Protein AF-A0A1G3J3Y5-F1 (afdb_monomer)

Structure (mmCIF, N/CA/C/O backbone):
data_AF-A0A1G3J3Y5-F1
#
_entry.id   AF-A0A1G3J3Y5-F1
#
loop_
_atom_site.group_PDB
_atom_site.id
_atom_site.type_symbol
_atom_site.label_atom_id
_atom_site.label_alt_id
_atom_site.label_comp_id
_atom_site.label_asym_id
_atom_site.label_entity_id
_atom_site.label_seq_id
_atom_site.pdbx_PDB_ins_code
_atom_site.Cartn_x
_atom_site.Cartn_y
_atom_site.Cartn_z
_atom_site.occupancy
_atom_site.B_iso_or_equiv
_atom_site.auth_seq_id
_atom_site.auth_comp_id
_atom_site.auth_asym_id
_atom_site.auth_atom_id
_atom_site.pdbx_PDB_model_num
ATOM 1 N N . MET A 1 1 ? -6.878 7.968 17.829 1.00 61.81 1 MET A N 1
ATOM 2 C CA . MET A 1 1 ? -7.791 7.480 16.774 1.00 61.81 1 MET A CA 1
ATOM 3 C C . MET A 1 1 ? -8.582 6.326 17.364 1.00 61.81 1 MET A C 1
ATOM 5 O O . MET A 1 1 ? -8.207 5.184 17.159 1.00 61.81 1 MET A O 1
ATOM 9 N N . ASN A 1 2 ? -9.610 6.614 18.164 1.00 73.19 2 ASN A N 1
ATOM 10 C CA . ASN A 1 2 ? -10.379 5.553 18.830 1.00 73.19 2 ASN A CA 1
ATOM 11 C C . ASN A 1 2 ? -11.730 5.304 18.138 1.00 73.19 2 ASN A C 1
ATOM 13 O O . ASN A 1 2 ? -12.396 4.326 18.451 1.00 73.19 2 ASN A O 1
ATOM 17 N N . ASP A 1 3 ? -12.086 6.148 17.163 1.00 90.44 3 ASP A N 1
ATOM 18 C CA . ASP A 1 3 ? -13.370 6.104 16.452 1.00 90.44 3 ASP A CA 1
ATOM 19 C C . ASP A 1 3 ? -13.271 5.448 15.062 1.00 90.44 3 ASP A C 1
ATOM 21 O O . ASP A 1 3 ? -14.276 5.290 14.375 1.00 90.44 3 ASP A O 1
ATOM 25 N N . ILE A 1 4 ? -12.062 5.069 14.626 1.00 92.31 4 ILE A N 1
ATOM 26 C CA . ILE A 1 4 ? -11.821 4.421 13.329 1.00 92.31 4 ILE A CA 1
ATOM 27 C C . ILE A 1 4 ? -11.486 2.955 13.578 1.00 92.31 4 ILE A C 1
ATOM 29 O O . ILE A 1 4 ? -10.447 2.643 14.156 1.00 92.31 4 ILE A O 1
ATOM 33 N N . ALA A 1 5 ? -12.363 2.062 13.121 1.00 92.25 5 ALA A N 1
ATOM 34 C CA . ALA A 1 5 ? -12.176 0.622 13.277 1.00 92.25 5 ALA A CA 1
ATOM 35 C C . ALA A 1 5 ? -11.062 0.075 12.369 1.00 92.25 5 ALA A C 1
ATOM 37 O O . ALA A 1 5 ? -10.286 -0.776 12.798 1.00 92.25 5 ALA A O 1
ATOM 38 N N . PHE A 1 6 ? -10.994 0.549 11.121 1.00 93.12 6 PHE A N 1
ATOM 39 C CA . PHE A 1 6 ? -9.955 0.199 10.153 1.00 93.12 6 PHE A CA 1
ATOM 40 C C . PHE A 1 6 ? -9.959 1.161 8.954 1.00 93.12 6 PHE A C 1
ATOM 42 O O . PHE A 1 6 ? -10.896 1.939 8.771 1.00 93.12 6 PHE A O 1
ATOM 49 N N . VAL A 1 7 ? -8.919 1.073 8.125 1.00 93.00 7 VAL A N 1
ATOM 50 C CA . VAL A 1 7 ? -8.760 1.798 6.856 1.00 93.00 7 VAL A CA 1
ATOM 51 C C . VAL A 1 7 ? -8.663 0.803 5.697 1.00 93.00 7 VAL A C 1
ATOM 53 O O . VAL A 1 7 ? -8.140 -0.298 5.857 1.00 93.00 7 VAL A O 1
ATOM 56 N N . VAL A 1 8 ? -9.160 1.180 4.520 1.00 92.25 8 VAL A N 1
ATOM 57 C CA . VAL A 1 8 ? -8.970 0.412 3.281 1.00 92.25 8 VAL A CA 1
ATOM 58 C C . VAL A 1 8 ? -8.328 1.318 2.238 1.00 92.25 8 VAL A C 1
ATOM 60 O O . VAL A 1 8 ? -8.864 2.382 1.938 1.00 92.25 8 VAL A O 1
ATOM 63 N N . LEU A 1 9 ? -7.194 0.891 1.692 1.00 92.94 9 LEU A N 1
ATOM 64 C CA . LEU A 1 9 ? -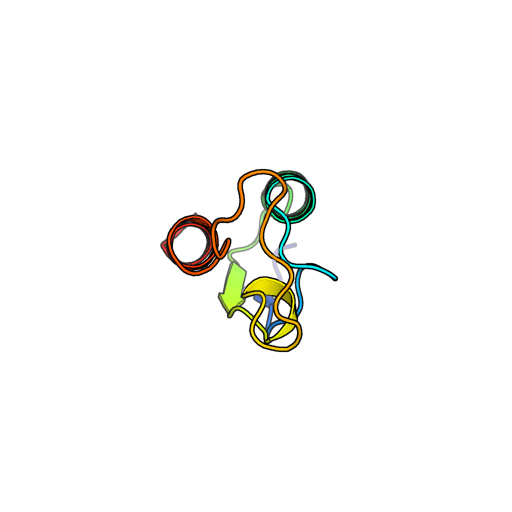6.505 1.524 0.574 1.00 92.94 9 LEU A CA 1
ATOM 65 C C . LEU A 1 9 ? -6.792 0.694 -0.682 1.00 92.94 9 LEU A C 1
ATOM 67 O O . LEU A 1 9 ? -6.594 -0.518 -0.675 1.00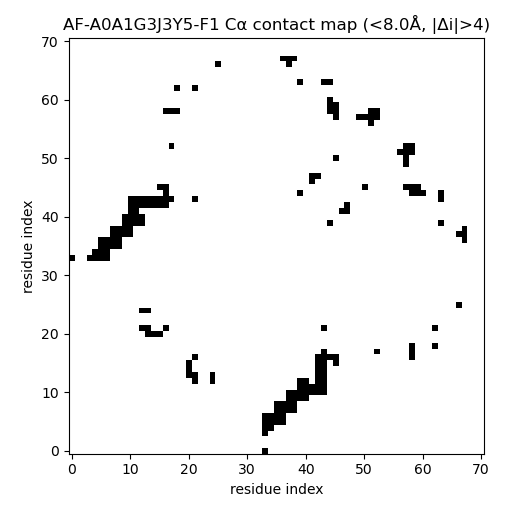 92.94 9 LEU A O 1
ATOM 71 N N . THR A 1 10 ? -7.328 1.321 -1.728 1.00 92.19 10 THR A N 1
ATOM 72 C CA . THR A 1 10 ? -8.051 0.615 -2.810 1.00 92.19 10 THR A CA 1
ATOM 73 C C . THR A 1 10 ? -7.327 0.587 -4.157 1.00 92.19 10 THR A C 1
ATOM 75 O O . THR A 1 10 ? -7.963 0.364 -5.182 1.00 92.19 10 THR A O 1
ATOM 78 N N . GLY A 1 11 ? -6.009 0.755 -4.151 1.00 88.81 11 GLY A N 1
ATOM 79 C CA . GLY A 1 11 ? -5.167 0.699 -5.344 1.00 88.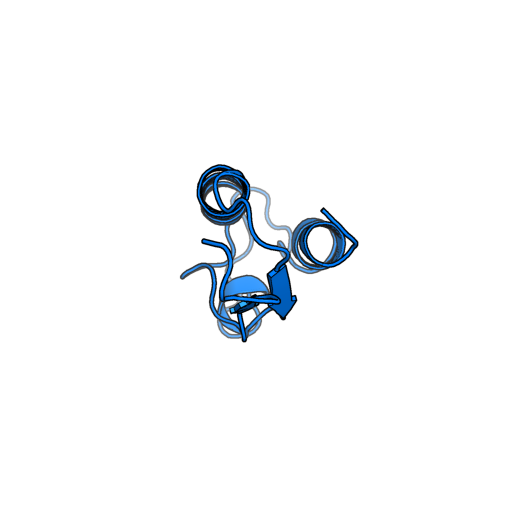81 11 GLY A CA 1
ATOM 80 C C . GLY A 1 11 ? -4.360 1.968 -5.550 1.00 88.81 11 GLY A C 1
ATOM 81 O O . GLY A 1 11 ? -4.570 2.957 -4.848 1.00 88.81 11 GLY A O 1
ATOM 82 N N . ASP A 1 12 ? -3.435 1.884 -6.501 1.00 90.31 12 ASP A N 1
ATOM 83 C CA . ASP A 1 12 ? -2.511 2.934 -6.932 1.00 90.31 12 ASP A CA 1
ATOM 84 C C . ASP A 1 12 ? -1.833 3.623 -5.741 1.00 90.31 12 ASP A C 1
ATOM 86 O O . ASP A 1 12 ? -1.898 4.833 -5.531 1.00 90.31 12 ASP A O 1
ATOM 90 N N . ILE A 1 13 ? -1.203 2.790 -4.913 1.00 90.56 13 ILE A N 1
ATOM 91 C CA . ILE A 1 13 ? -0.400 3.204 -3.758 1.00 90.56 13 ILE A CA 1
ATOM 92 C C . ILE A 1 13 ? 0.899 3.883 -4.211 1.00 90.56 13 ILE A C 1
ATOM 94 O O . ILE A 1 13 ? 1.449 4.734 -3.511 1.00 90.56 13 ILE A O 1
ATOM 98 N N . THR A 1 14 ? 1.388 3.485 -5.377 1.00 87.19 14 THR A N 1
ATOM 99 C CA . THR A 1 14 ? 2.603 3.952 -6.040 1.00 87.19 14 THR A CA 1
ATOM 100 C C . THR A 1 14 ? 2.270 4.427 -7.452 1.00 87.19 14 THR A C 1
ATOM 102 O O . THR A 1 14 ? 1.256 4.018 -8.015 1.00 87.19 14 THR A O 1
ATOM 105 N N . GLU A 1 15 ? 3.116 5.283 -8.029 1.00 87.50 15 GLU A N 1
ATOM 106 C CA . GLU A 1 15 ? 2.918 5.784 -9.396 1.00 87.50 15 GLU A CA 1
ATOM 107 C C . GLU A 1 15 ? 3.442 4.796 -10.444 1.00 87.50 15 GLU A C 1
ATOM 109 O O . GLU A 1 15 ? 2.807 4.605 -11.479 1.00 87.50 15 GLU A O 1
ATOM 114 N N . LEU A 1 16 ? 4.589 4.158 -10.187 1.00 83.38 16 LEU A N 1
ATOM 115 C CA . LEU A 1 16 ? 5.258 3.286 -11.157 1.00 83.38 16 LEU A CA 1
ATOM 116 C C . LEU A 1 16 ? 5.396 1.834 -10.680 1.00 83.38 16 LEU A C 1
ATOM 118 O O . LEU A 1 16 ? 5.870 0.985 -11.434 1.00 83.38 16 LEU A O 1
ATOM 122 N N . GLY A 1 17 ? 5.029 1.522 -9.435 1.00 78.38 17 GLY A N 1
ATOM 123 C CA . GLY A 1 17 ? 5.191 0.173 -8.884 1.00 78.38 17 GLY A CA 1
ATOM 124 C C . GLY A 1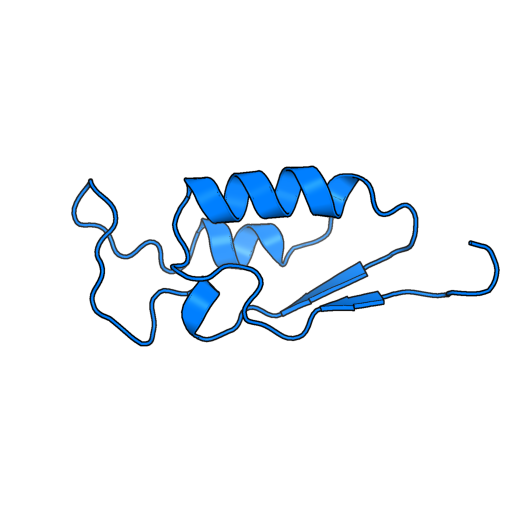 17 ? 6.653 -0.225 -8.686 1.00 78.38 17 GLY A C 1
ATOM 125 O O . GLY A 1 17 ? 6.966 -1.413 -8.624 1.00 78.38 17 GLY A O 1
ATOM 126 N N . THR A 1 18 ? 7.568 0.747 -8.606 1.00 79.25 18 THR A N 1
ATOM 127 C CA . THR A 1 18 ? 8.996 0.456 -8.419 1.00 79.25 18 THR A CA 1
ATOM 128 C C . THR A 1 18 ? 9.286 -0.019 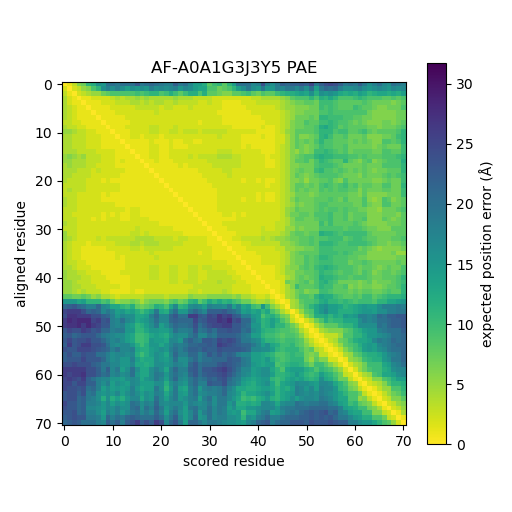-6.997 1.00 79.25 18 THR A C 1
ATOM 130 O O . THR A 1 18 ? 8.647 0.414 -6.037 1.00 79.25 18 THR A O 1
ATOM 133 N N . ASP A 1 19 ? 10.331 -0.833 -6.817 1.00 79.25 19 ASP A N 1
ATOM 134 C CA . ASP A 1 19 ? 10.772 -1.282 -5.486 1.00 79.25 19 ASP A CA 1
ATOM 135 C C . ASP A 1 19 ? 11.021 -0.118 -4.512 1.00 79.25 19 ASP A C 1
ATOM 137 O O . ASP A 1 19 ? 10.756 -0.224 -3.312 1.00 79.25 19 ASP A O 1
ATOM 141 N N . ALA A 1 20 ? 11.528 1.008 -5.026 1.00 83.19 20 ALA A N 1
ATOM 142 C CA . ALA A 1 20 ? 11.785 2.207 -4.236 1.00 83.19 20 ALA A CA 1
ATOM 143 C C . ALA A 1 20 ? 10.485 2.845 -3.725 1.00 83.19 20 ALA A C 1
ATOM 145 O O . ALA A 1 20 ? 10.396 3.184 -2.543 1.00 83.19 20 ALA A O 1
ATOM 146 N N . GLU A 1 21 ? 9.474 2.972 -4.586 1.00 85.31 21 GLU A N 1
ATOM 147 C CA . GLU A 1 21 ? 8.161 3.497 -4.208 1.00 85.31 21 GLU A CA 1
ATOM 148 C C . GLU A 1 21 ? 7.426 2.546 -3.270 1.00 85.31 21 GLU A C 1
ATOM 150 O O . GLU A 1 21 ? 6.871 2.998 -2.273 1.00 85.31 21 GLU A O 1
ATOM 155 N N . ILE A 1 22 ? 7.472 1.235 -3.525 1.00 83.25 22 ILE A N 1
ATOM 156 C CA . ILE A 1 22 ? 6.816 0.252 -2.659 1.00 83.25 22 ILE A CA 1
ATOM 157 C C . ILE A 1 22 ? 7.458 0.252 -1.267 1.00 83.25 22 ILE A C 1
ATOM 159 O O . ILE A 1 22 ? 6.752 0.221 -0.255 1.00 83.25 22 ILE A O 1
ATOM 163 N N . LYS A 1 23 ? 8.792 0.341 -1.186 1.00 84.44 23 LYS A N 1
ATOM 164 C CA . LYS A 1 23 ? 9.496 0.471 0.094 1.00 84.44 23 LYS A CA 1
ATOM 165 C C . LYS A 1 23 ? 9.100 1.755 0.824 1.00 84.44 23 LYS A C 1
ATOM 167 O O . LYS A 1 23 ? 8.779 1.695 2.007 1.00 84.44 23 LYS A O 1
ATOM 172 N N . LEU A 1 24 ? 9.082 2.890 0.125 1.00 90.44 24 LEU A N 1
ATOM 173 C CA . LEU A 1 24 ? 8.692 4.172 0.709 1.00 90.44 24 LEU A CA 1
ATOM 174 C C . LEU A 1 24 ? 7.237 4.153 1.201 1.00 90.44 24 LEU A C 1
ATOM 176 O O . LEU A 1 24 ? 6.959 4.580 2.320 1.00 90.44 24 LEU A O 1
ATOM 180 N N . ALA A 1 25 ? 6.318 3.617 0.397 1.00 90.19 25 ALA A N 1
ATOM 181 C CA . ALA A 1 25 ? 4.918 3.465 0.765 1.00 90.19 25 ALA A CA 1
ATOM 182 C C . ALA A 1 25 ? 4.762 2.591 2.014 1.00 90.19 25 ALA A C 1
ATOM 184 O O . ALA A 1 25 ? 4.022 2.952 2.926 1.00 90.19 25 ALA A O 1
ATOM 185 N N . LYS A 1 26 ? 5.498 1.476 2.104 1.00 87.31 26 LYS A N 1
ATOM 186 C CA . LYS A 1 26 ? 5.507 0.614 3.292 1.00 87.31 26 LYS A CA 1
ATOM 187 C C . LYS A 1 26 ? 5.997 1.357 4.533 1.00 87.31 26 LYS A C 1
ATOM 189 O O . LYS A 1 26 ? 5.359 1.249 5.579 1.00 87.31 26 LYS A O 1
ATOM 194 N N . ASP A 1 27 ? 7.096 2.099 4.422 1.00 90.94 27 ASP A N 1
ATOM 195 C CA . ASP A 1 27 ? 7.662 2.854 5.543 1.00 90.94 27 ASP A CA 1
ATOM 196 C C . ASP A 1 27 ? 6.643 3.885 6.066 1.00 90.94 27 ASP A C 1
ATOM 198 O O . ASP A 1 27 ? 6.359 3.899 7.264 1.00 90.94 27 ASP A O 1
ATOM 202 N N . ILE A 1 28 ? 5.991 4.641 5.174 1.00 94.81 28 ILE A N 1
ATOM 203 C CA . ILE A 1 28 ? 4.951 5.625 5.527 1.00 94.81 28 ILE A CA 1
ATOM 204 C C . ILE A 1 28 ? 3.710 4.947 6.131 1.00 94.81 28 ILE A C 1
ATOM 206 O O . ILE A 1 28 ? 3.230 5.338 7.195 1.00 94.81 28 ILE A O 1
ATOM 210 N N . LEU A 1 29 ? 3.170 3.915 5.478 1.00 92.19 29 LEU A N 1
ATOM 211 C CA . LEU A 1 29 ? 1.929 3.261 5.908 1.00 92.19 29 LEU A CA 1
ATOM 212 C C . LEU A 1 29 ? 2.111 2.457 7.205 1.00 92.19 29 LEU A C 1
ATOM 214 O O . LEU A 1 29 ? 1.149 2.274 7.950 1.00 92.19 29 LEU A O 1
ATOM 218 N N . SER A 1 30 ? 3.340 2.046 7.540 1.00 88.88 30 SER A N 1
ATOM 219 C CA . SER A 1 30 ? 3.664 1.414 8.829 1.00 88.88 30 SER A CA 1
ATOM 220 C C . SER A 1 30 ? 3.450 2.338 10.039 1.00 88.88 30 SER A C 1
ATOM 222 O O . SER A 1 30 ? 3.310 1.875 11.178 1.00 88.88 30 SER A O 1
ATOM 224 N N . GLU A 1 31 ? 3.380 3.654 9.821 1.00 93.44 31 GLU A N 1
ATOM 225 C CA . GLU A 1 31 ? 3.104 4.618 10.883 1.00 93.44 31 GLU A CA 1
ATOM 226 C C . GLU A 1 31 ? 1.630 4.614 11.308 1.00 93.44 31 GLU A C 1
ATOM 228 O O . GLU A 1 31 ? 1.316 4.996 12.443 1.00 93.44 31 GLU A O 1
ATOM 233 N N . LEU A 1 32 ? 0.733 4.119 10.447 1.00 90.69 32 LEU A N 1
ATOM 234 C CA . LEU A 1 32 ? -0.692 4.036 10.726 1.00 90.69 32 LEU A CA 1
ATOM 235 C C . LEU A 1 32 ? -0.952 3.050 11.875 1.00 90.69 32 LEU A C 1
ATOM 237 O O . LEU A 1 32 ? -0.694 1.854 11.779 1.00 90.69 32 LEU A O 1
ATOM 241 N N . LYS A 1 33 ? -1.466 3.567 12.998 1.00 90.06 33 LYS A N 1
ATOM 242 C CA . LYS A 1 33 ? -1.734 2.769 14.213 1.00 90.06 33 LYS A CA 1
ATOM 243 C C . LYS A 1 33 ? -3.096 2.080 14.214 1.00 90.06 33 LYS A C 1
ATOM 245 O O . LYS A 1 33 ? -3.366 1.282 15.107 1.00 90.06 33 LYS A O 1
ATOM 250 N N . VAL A 1 34 ? -3.952 2.406 13.249 1.00 90.50 34 VAL A N 1
ATOM 251 C CA . VAL A 1 34 ? -5.230 1.719 13.042 1.00 90.50 34 VAL A CA 1
ATOM 252 C C . VAL A 1 34 ? -5.030 0.550 12.077 1.00 90.50 34 VAL A C 1
ATOM 254 O O . VAL A 1 34 ? -4.196 0.664 11.179 1.00 90.50 34 VAL A O 1
ATOM 257 N N . PRO A 1 35 ? -5.781 -0.557 12.219 1.00 90.81 35 PRO A N 1
ATOM 258 C CA . PRO A 1 35 ? -5.734 -1.646 11.252 1.00 90.81 35 PRO A CA 1
ATOM 259 C C . PRO A 1 35 ? -6.016 -1.130 9.840 1.00 90.81 35 PRO A C 1
ATOM 261 O O . PRO A 1 35 ? -6.928 -0.322 9.650 1.00 90.81 35 PRO A O 1
ATOM 264 N N . TYR A 1 36 ? -5.269 -1.603 8.848 1.00 90.56 36 TYR A N 1
ATOM 265 C CA . TYR A 1 36 ? -5.507 -1.232 7.461 1.00 90.56 36 TYR A CA 1
ATOM 266 C C . TYR A 1 36 ? -5.361 -2.417 6.516 1.00 90.56 36 TYR A C 1
ATOM 268 O O . TYR A 1 36 ? -4.620 -3.362 6.773 1.00 90.56 36 TYR A O 1
ATOM 276 N N . TYR A 1 37 ? -6.095 -2.347 5.412 1.00 87.31 37 TYR A N 1
ATOM 277 C CA . TYR A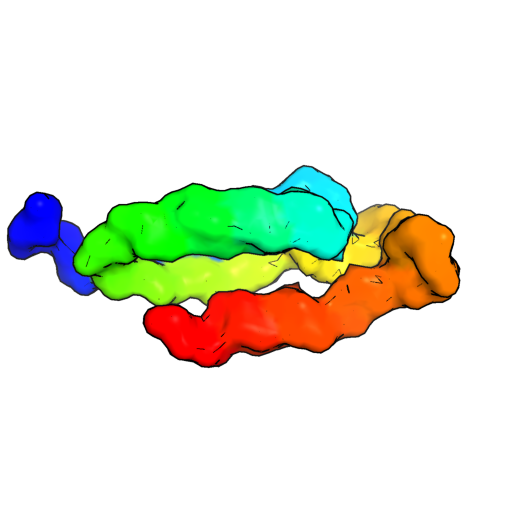 1 37 ? -6.058 -3.320 4.331 1.00 87.31 37 TYR A CA 1
ATOM 278 C C . TYR A 1 37 ? -5.740 -2.589 3.041 1.00 87.31 37 TYR A C 1
ATOM 280 O O . TYR A 1 37 ? -6.329 -1.548 2.761 1.00 87.31 37 TYR A O 1
ATOM 288 N N . ILE A 1 38 ? -4.816 -3.133 2.266 1.00 87.38 38 ILE A N 1
ATOM 289 C CA . ILE A 1 38 ? -4.422 -2.578 0.975 1.00 87.38 38 ILE A CA 1
ATOM 290 C C . ILE A 1 38 ? -4.931 -3.524 -0.107 1.00 87.38 38 ILE A C 1
ATOM 292 O O . ILE A 1 38 ? -5.038 -4.727 0.122 1.00 87.38 38 ILE A O 1
ATOM 296 N N . ILE A 1 39 ? -5.275 -2.981 -1.265 1.00 84.75 39 ILE A N 1
ATOM 297 C CA . ILE A 1 39 ? -5.501 -3.691 -2.521 1.00 84.75 39 ILE A CA 1
ATOM 298 C C . ILE A 1 39 ? -4.600 -2.998 -3.541 1.00 84.75 39 ILE A C 1
ATOM 300 O O . ILE A 1 39 ? -4.524 -1.774 -3.532 1.00 84.75 39 ILE A O 1
ATOM 304 N N . ALA A 1 40 ? -3.888 -3.760 -4.370 1.00 82.75 40 ALA A N 1
ATOM 305 C CA . ALA A 1 40 ? -3.010 -3.196 -5.392 1.00 82.75 40 ALA A CA 1
ATOM 306 C C . ALA A 1 40 ? -3.815 -2.694 -6.601 1.00 82.75 40 ALA A C 1
ATOM 308 O O . A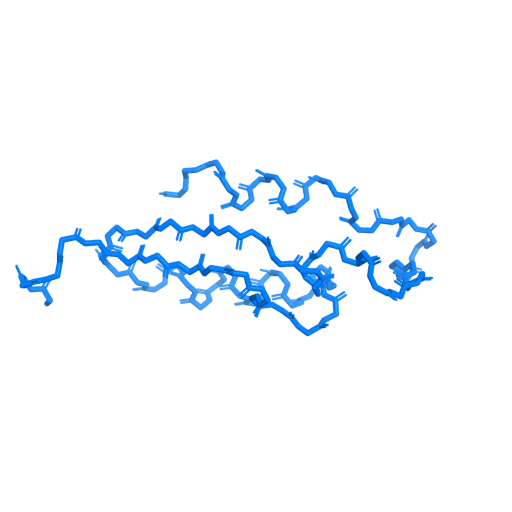LA A 1 40 ? -4.768 -3.354 -7.024 1.00 82.75 40 ALA A O 1
ATOM 309 N N . GLY A 1 41 ? -3.413 -1.552 -7.157 1.00 81.75 41 GLY A N 1
ATOM 310 C CA . GLY A 1 41 ? -3.939 -0.997 -8.403 1.00 81.75 41 GLY A CA 1
ATOM 311 C C . GLY A 1 41 ? -3.078 -1.337 -9.621 1.00 81.75 41 GLY A C 1
ATOM 312 O O . GLY A 1 41 ? -2.148 -2.153 -9.564 1.00 81.75 41 GLY A O 1
ATOM 313 N N . ASN A 1 42 ? -3.406 -0.731 -10.761 1.00 82.25 42 ASN A N 1
ATOM 314 C CA . ASN A 1 42 ? -2.719 -0.984 -12.029 1.00 82.25 42 ASN A CA 1
ATOM 315 C C . ASN A 1 42 ? -1.340 -0.309 -12.103 1.00 82.25 42 ASN A C 1
ATOM 317 O O . ASN A 1 42 ? -0.492 -0.775 -12.872 1.00 82.25 42 ASN A O 1
ATOM 321 N N . HIS A 1 43 ? -1.110 0.739 -11.307 1.00 83.69 43 HIS A N 1
ATOM 322 C CA . HIS A 1 43 ? 0.197 1.381 -11.167 1.00 83.69 43 HIS A CA 1
ATOM 323 C C . HIS A 1 43 ? 1.128 0.589 -10.234 1.00 83.69 43 HIS A C 1
ATOM 325 O O . HIS A 1 43 ? 2.304 0.422 -10.532 1.00 83.69 43 HIS A O 1
ATOM 331 N N . ASP A 1 44 ? 0.588 -0.046 -9.189 1.00 81.25 44 ASP A N 1
ATOM 332 C CA . ASP A 1 44 ? 1.368 -0.840 -8.217 1.00 81.25 44 ASP A CA 1
ATOM 333 C C . ASP A 1 44 ? 1.937 -2.147 -8.768 1.00 81.25 44 ASP A C 1
ATOM 335 O O . ASP A 1 44 ? 2.840 -2.758 -8.195 1.00 81.25 44 ASP A O 1
ATOM 339 N N . THR A 1 45 ? 1.329 -2.637 -9.843 1.00 70.38 45 THR A N 1
ATOM 340 C CA . THR A 1 45 ? 1.638 -3.939 -10.432 1.00 70.38 45 THR A CA 1
ATOM 341 C C . THR A 1 45 ? 2.420 -3.813 -11.732 1.00 70.38 45 THR A C 1
ATOM 343 O O . THR A 1 45 ? 2.792 -4.841 -12.285 1.00 70.38 45 THR A O 1
ATOM 346 N N . GLY A 1 46 ? 2.663 -2.607 -12.257 1.00 60.75 46 GLY A N 1
ATOM 347 C CA . GLY A 1 46 ? 3.276 -2.431 -13.580 1.00 60.75 46 GLY A CA 1
ATOM 348 C C . GLY A 1 46 ? 2.415 -3.001 -14.717 1.00 60.75 46 GLY A C 1
ATOM 349 O O . GLY A 1 46 ? 2.932 -3.487 -15.718 1.00 60.75 46 GLY A O 1
ATOM 350 N N . TRP A 1 47 ? 1.085 -3.028 -14.553 1.00 56.44 47 TRP A N 1
ATOM 351 C CA . TRP A 1 47 ? 0.160 -3.652 -15.516 1.00 56.44 47 TRP A CA 1
ATOM 352 C C . TRP A 1 47 ? -0.113 -2.773 -16.746 1.00 56.44 47 TRP A C 1
ATOM 354 O O . TRP A 1 47 ? -0.600 -3.261 -17.763 1.00 56.44 47 TRP A O 1
ATOM 364 N N . SER A 1 48 ? 0.190 -1.474 -16.655 1.00 47.31 48 SER A N 1
ATOM 365 C CA . SER A 1 48 ? -0.239 -0.471 -17.646 1.00 47.31 48 SER A CA 1
ATOM 366 C C . SER A 1 48 ? 0.871 -0.039 -18.606 1.00 47.31 48 SER A C 1
ATOM 368 O O . SER A 1 48 ? 0.584 0.408 -19.712 1.00 47.31 48 SER A O 1
ATOM 370 N N . PHE A 1 49 ? 2.132 -0.207 -18.217 1.00 43.81 49 PHE A N 1
ATOM 371 C CA . PHE A 1 49 ? 3.300 0.066 -19.046 1.00 43.81 49 PHE A CA 1
ATOM 372 C C . PHE A 1 49 ? 4.304 -1.057 -18.813 1.00 43.81 49 PHE A C 1
ATOM 374 O O . PHE A 1 49 ? 4.506 -1.471 -17.677 1.00 43.81 49 PHE A O 1
ATOM 381 N N . GLY A 1 50 ? 4.908 -1.576 -19.884 1.00 50.97 50 GLY A N 1
ATOM 382 C CA . GLY A 1 50 ? 5.957 -2.602 -19.831 1.00 50.97 50 GLY A CA 1
ATOM 383 C C . GLY A 1 50 ? 7.272 -2.067 -19.262 1.00 50.97 50 GLY A C 1
ATOM 384 O O . GLY A 1 50 ? 8.327 -2.250 -19.866 1.00 50.97 50 GLY A O 1
ATOM 385 N N . GLU A 1 51 ? 7.197 -1.347 -1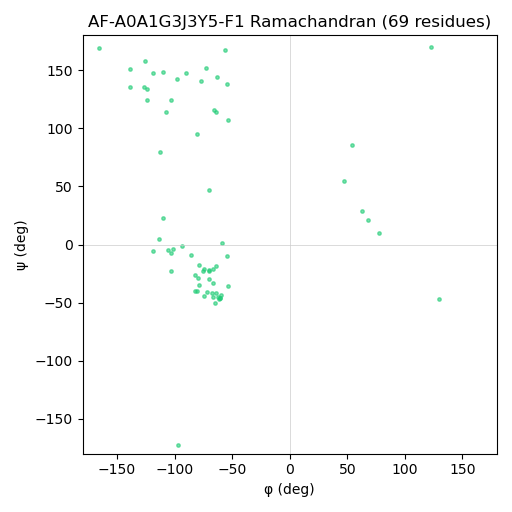8.149 1.00 51.97 51 GLU A N 1
ATOM 386 C CA . GLU A 1 51 ? 8.327 -0.800 -17.430 1.00 51.97 51 GLU A CA 1
ATOM 387 C C . GLU A 1 51 ? 8.895 -1.934 -16.583 1.00 51.97 51 GLU A C 1
ATOM 389 O O . GLU A 1 51 ? 8.380 -2.318 -15.533 1.00 51.97 51 GLU A O 1
ATOM 394 N N . LEU A 1 52 ? 9.909 -2.576 -17.153 1.00 52.50 52 LEU A N 1
ATOM 395 C CA . LEU A 1 52 ? 10.746 -3.509 -16.427 1.00 52.50 52 LEU A CA 1
ATOM 396 C C . LEU A 1 52 ? 11.460 -2.717 -15.330 1.00 52.50 52 LEU A C 1
ATOM 398 O O . LEU A 1 52 ? 11.857 -1.570 -15.552 1.00 52.50 52 LEU A O 1
ATOM 402 N N . ASP A 1 53 ? 11.660 -3.325 -14.165 1.00 55.03 53 ASP A N 1
ATOM 403 C CA . ASP A 1 53 ? 12.587 -2.760 -13.193 1.00 55.03 53 ASP A CA 1
ATOM 404 C C . ASP A 1 53 ? 13.982 -2.582 -13.839 1.00 55.03 53 ASP A C 1
ATOM 406 O O . ASP A 1 53 ? 14.277 -3.105 -14.920 1.00 55.03 53 ASP A O 1
ATOM 410 N N . GLY A 1 54 ? 14.884 -1.844 -13.186 1.00 50.28 54 GLY A N 1
ATOM 411 C CA . GLY A 1 54 ? 16.252 -1.627 -13.683 1.00 50.28 54 GLY A CA 1
ATOM 412 C C . GLY A 1 54 ? 17.079 -2.908 -13.900 1.00 50.28 54 GLY A C 1
ATOM 413 O O . GLY A 1 54 ? 18.243 -2.816 -14.288 1.00 50.28 54 GLY A O 1
ATOM 414 N N . ASN A 1 55 ? 16.499 -4.085 -13.649 1.00 52.59 55 ASN A N 1
ATOM 415 C CA . ASN A 1 55 ? 17.073 -5.406 -13.831 1.00 52.59 55 ASN A CA 1
ATOM 416 C C . ASN A 1 55 ? 16.366 -6.233 -14.929 1.00 52.59 55 ASN A C 1
ATOM 418 O O . ASN A 1 55 ? 16.711 -7.395 -15.147 1.00 52.59 55 ASN A O 1
ATOM 422 N N . GLY A 1 56 ? 15.403 -5.651 -15.652 1.00 51.81 56 GLY A N 1
ATOM 423 C CA . GLY A 1 56 ? 14.699 -6.324 -16.740 1.00 51.81 56 GLY A CA 1
ATOM 424 C C . GLY A 1 56 ? 13.622 -7.307 -16.273 1.00 51.81 56 GLY A C 1
ATOM 425 O O . GLY A 1 56 ? 13.114 -8.073 -17.095 1.00 51.81 56 GLY A O 1
ATOM 426 N N . THR A 1 57 ? 13.276 -7.318 -14.984 1.00 50.69 57 THR A N 1
ATOM 427 C CA . THR A 1 57 ? 12.205 -8.147 -14.439 1.00 50.69 57 THR A CA 1
ATOM 428 C C . THR A 1 57 ? 10.918 -7.344 -14.301 1.00 50.69 57 THR A C 1
ATOM 430 O O . THR A 1 57 ? 10.901 -6.152 -14.008 1.00 50.69 57 THR A O 1
ATOM 433 N N . MET A 1 58 ? 9.796 -8.002 -14.572 1.00 52.00 58 MET A N 1
ATOM 434 C CA . MET A 1 58 ? 8.495 -7.473 -14.195 1.00 52.00 58 MET A CA 1
ATOM 435 C C . MET A 1 58 ? 8.476 -7.431 -12.660 1.00 52.00 58 MET A C 1
ATOM 437 O O . MET A 1 58 ? 8.490 -8.491 -12.039 1.00 52.00 58 MET A O 1
ATOM 441 N N . ALA A 1 59 ? 8.421 -6.237 -12.048 1.00 50.75 59 ALA A N 1
ATOM 442 C CA . ALA A 1 59 ? 8.244 -6.041 -10.590 1.00 50.75 59 ALA A CA 1
ATOM 443 C C . ALA A 1 59 ? 6.990 -6.761 -10.030 1.00 50.75 59 ALA A C 1
ATOM 445 O O . ALA A 1 59 ? 6.759 -6.903 -8.828 1.00 50.75 59 ALA A O 1
ATOM 446 N N . GLN A 1 60 ? 6.173 -7.247 -10.956 1.00 51.81 60 GLN A N 1
ATOM 447 C CA . GLN A 1 60 ? 4.998 -8.073 -10.819 1.00 51.81 60 GLN A CA 1
ATOM 448 C C . GLN A 1 60 ? 5.279 -9.348 -10.013 1.00 51.81 60 GLN A C 1
ATOM 450 O O . GLN A 1 60 ? 5.869 -10.319 -10.487 1.00 51.81 60 GLN A O 1
ATOM 455 N N . CYS A 1 61 ? 4.748 -9.328 -8.790 1.00 43.72 61 CYS A N 1
ATOM 456 C CA . CYS A 1 61 ? 4.140 -10.439 -8.049 1.00 43.72 61 CYS A CA 1
ATOM 457 C C . CYS A 1 61 ? 4.708 -10.584 -6.633 1.00 43.72 61 CYS A C 1
ATOM 459 O O . CYS A 1 61 ? 3.928 -10.657 -5.690 1.00 43.72 61 CYS A O 1
ATOM 461 N N . ASN A 1 62 ? 6.027 -10.555 -6.426 1.00 41.66 62 ASN A N 1
ATOM 462 C CA . ASN A 1 62 ? 6.555 -10.863 -5.088 1.00 41.66 62 ASN A CA 1
ATOM 463 C C . ASN A 1 62 ? 6.333 -9.732 -4.077 1.00 41.66 62 ASN A C 1
ATOM 465 O O . ASN A 1 62 ? 5.874 -9.996 -2.969 1.00 41.66 62 ASN A O 1
ATOM 469 N N . VAL A 1 63 ? 6.571 -8.472 -4.450 1.00 46.59 63 VAL A N 1
ATOM 470 C CA . VAL A 1 63 ? 6.405 -7.357 -3.503 1.00 46.59 63 VAL A CA 1
ATOM 471 C C . VAL A 1 63 ? 4.932 -6.960 -3.377 1.00 46.59 63 VAL A C 1
ATOM 473 O O . VAL A 1 63 ? 4.434 -6.761 -2.268 1.00 46.59 63 VAL A O 1
ATOM 476 N N . THR A 1 64 ? 4.190 -6.948 -4.490 1.00 46.41 64 THR A N 1
ATOM 477 C CA . THR A 1 64 ? 2.760 -6.617 -4.487 1.00 46.41 64 THR A CA 1
ATOM 478 C C . THR A 1 64 ? 1.921 -7.660 -3.748 1.00 46.41 64 THR A C 1
ATOM 480 O O . THR A 1 64 ? 0.961 -7.283 -3.089 1.00 46.41 64 THR A O 1
ATOM 483 N N . CYS A 1 65 ? 2.281 -8.951 -3.765 1.00 43.88 65 CYS A N 1
ATOM 484 C CA . CYS A 1 65 ? 1.576 -9.959 -2.965 1.00 43.88 65 CYS A CA 1
ATOM 485 C C . CYS A 1 65 ? 2.037 -10.021 -1.497 1.00 43.88 65 CYS A C 1
ATOM 487 O O . CYS A 1 65 ? 1.231 -10.393 -0.642 1.00 43.88 65 CYS A O 1
ATOM 489 N N . GLU A 1 66 ? 3.278 -9.639 -1.169 1.00 44.44 66 GLU A N 1
ATOM 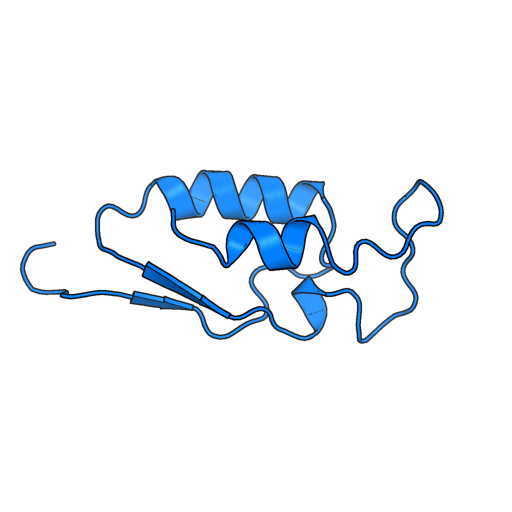490 C CA . GLU A 1 66 ? 3.751 -9.621 0.226 1.00 44.44 66 GLU A CA 1
ATOM 491 C C . GLU A 1 66 ? 3.280 -8.395 1.020 1.00 44.44 66 GLU A C 1
ATOM 493 O O . GLU A 1 66 ? 3.032 -8.522 2.219 1.00 44.44 66 GLU A O 1
ATOM 498 N N . VAL A 1 67 ? 3.038 -7.242 0.383 1.00 47.34 67 VAL A N 1
ATOM 499 C CA . VAL A 1 67 ? 2.383 -6.094 1.053 1.00 47.34 67 VAL A CA 1
ATOM 500 C C . VAL A 1 67 ? 0.917 -6.409 1.414 1.00 47.34 67 VAL A C 1
ATOM 502 O O . VAL A 1 67 ? 0.358 -5.827 2.341 1.00 47.34 67 VAL A O 1
ATOM 505 N N . LEU A 1 68 ? 0.302 -7.396 0.750 1.00 49.72 68 LEU A N 1
ATOM 506 C CA . LEU A 1 68 ? -1.111 -7.766 0.909 1.00 49.72 68 LEU A CA 1
ATOM 507 C C . LEU A 1 68 ? -1.369 -8.881 1.932 1.00 49.72 68 LEU A C 1
ATOM 509 O O . LEU A 1 68 ? -2.524 -9.243 2.174 1.00 49.72 68 LEU A O 1
ATOM 513 N N . ARG A 1 69 ? -0.329 -9.436 2.562 1.00 40.97 69 ARG A N 1
ATOM 514 C CA . ARG A 1 69 ? -0.487 -10.508 3.548 1.00 40.97 69 ARG A CA 1
ATOM 515 C C . ARG A 1 69 ? -0.096 -10.033 4.939 1.00 40.97 69 ARG A C 1
ATOM 517 O O . ARG A 1 69 ? 0.954 -10.399 5.442 1.00 40.97 69 ARG A O 1
ATOM 524 N N . LYS A 1 70 ? -1.022 -9.306 5.574 1.00 38.66 70 LYS A N 1
ATOM 525 C CA . LYS A 1 70 ? -1.032 -9.029 7.021 1.00 38.66 70 LYS A CA 1
ATOM 526 C C . LYS A 1 70 ? 0.286 -8.414 7.525 1.00 38.66 70 LYS A C 1
ATOM 528 O O . LYS A 1 70 ? 1.147 -9.110 8.060 1.00 38.66 70 LYS A O 1
ATOM 533 N N . VAL A 1 71 ? 0.397 -7.095 7.414 1.00 43.88 71 VAL A N 1
ATOM 534 C CA . VAL A 1 71 ? 1.013 -6.330 8.511 1.00 43.88 71 VAL A CA 1
ATOM 535 C C . VAL A 1 71 ? 0.005 -6.209 9.648 1.00 43.88 71 VAL A C 1
ATOM 537 O O . VAL A 1 71 ? -1.209 -6.135 9.344 1.00 43.88 71 VAL A O 1
#

Nearest PDB structures (foldseek):
  6agl-assembly1_B  TM=4.563E-01  e=1.723E+00  Escherichia coli K-12
  2iw4-assembly1_A  TM=3.073E-01  e=1.844E+00  Bacillus subtilis

Solvent-accessible surface area (backbone atoms only — not comparable to full-atom values): 4369 Å² total; per-residue (Å²): 128,89,87,56,84,60,50,77,45,87,32,52,83,28,83,66,28,42,73,68,48,53,51,52,45,49,61,59,58,67,68,55,86,52,53,65,46,66,44,83,27,56,28,34,43,36,72,80,47,96,61,47,43,103,81,73,42,67,63,55,53,69,60,62,52,55,71,58,59,76,123

Radius of gyration: 13.01 Å; Cα contacts (8 Å, |Δi|>4): 93; chains: 1; bounding box: 30×18×39 Å

Mean predicted aligned error: 8.65 Å

Sequence (71 aa):
MNDIAFVVLTGDITELGTDAEIKLAKDILSELKVPYYIIAGNHDTGWSFGELDGNGTMAQCNVTCEVLRKV

pLDDT: mean 72.71, std 19.24, range [38.66, 94.81]

Foldseek 3Di:
DVPDQEEEAEECLDQALAPVSLVVSCVVCVVDPHHYAYDYYCRNQNVPDCDAYVVRHRNHDDSNVVVHPDD

Secondary structure (DSSP, 8-state):
--S---EEE-S-SSSS--HHHHHHHHHHHTT--S-EEE---TTTTT-SS----TTSS--TTHHHHHTTS--